Protein AF-A0A4Y9KXL9-F1 (afdb_monomer)

Nearest PDB structures (foldseek):
  7cgo-assembly1_AO  TM=6.508E-01  e=2.922E+00  Salmonella enterica subsp. enterica serovar Typhimurium str. LT2
  7clr-assembly1_d  TM=6.061E-01  e=2.317E+00  Salmonella enterica subsp. enterica serovar Typhimurium
  8bux-assembly1_A  TM=3.405E-01  e=1.635E+00  Homo sapiens

pLDDT: mean 92.47, std 6.03, range [58.03, 98.06]

Structure (mmCIF, N/CA/C/O backbone):
data_AF-A0A4Y9KXL9-F1
#
_entry.id   AF-A0A4Y9KXL9-F1
#
loop_
_atom_site.group_PDB
_atom_site.id
_atom_site.type_symbol
_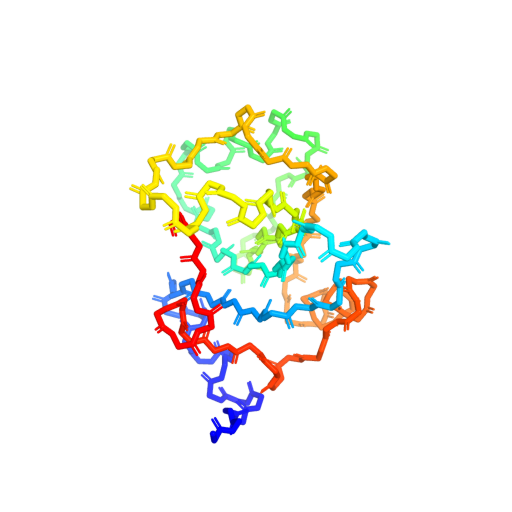atom_site.label_atom_id
_atom_site.label_alt_id
_atom_site.label_comp_id
_atom_site.label_asym_id
_atom_site.label_entity_id
_atom_site.label_seq_id
_atom_site.pdbx_PDB_ins_code
_atom_site.Cartn_x
_atom_site.Cartn_y
_atom_site.Cartn_z
_atom_site.occupancy
_atom_site.B_iso_or_equiv
_atom_site.auth_seq_id
_atom_site.auth_comp_id
_atom_site.auth_asym_id
_atom_site.auth_atom_id
_atom_site.pdbx_PDB_model_num
ATOM 1 N N . MET A 1 1 ? 2.666 -17.602 9.603 1.00 58.03 1 MET A N 1
ATOM 2 C CA . MET A 1 1 ? 3.885 -18.088 8.921 1.00 58.03 1 MET A CA 1
ATOM 3 C C . MET A 1 1 ? 4.343 -16.946 8.033 1.00 58.03 1 MET A C 1
ATOM 5 O O . MET A 1 1 ? 3.570 -16.554 7.174 1.00 58.03 1 MET A O 1
ATOM 9 N N . THR A 1 2 ? 5.487 -16.327 8.310 1.00 70.44 2 THR A N 1
ATOM 10 C CA . THR A 1 2 ? 5.998 -15.195 7.520 1.00 70.44 2 THR A CA 1
ATOM 11 C C . THR A 1 2 ? 6.580 -15.700 6.201 1.00 70.44 2 THR A C 1
ATOM 13 O O . THR A 1 2 ? 7.243 -16.741 6.175 1.00 70.44 2 THR A O 1
ATOM 16 N N . MET A 1 3 ? 6.302 -15.008 5.094 1.00 85.75 3 MET A N 1
ATOM 17 C CA . MET A 1 3 ? 6.882 -15.352 3.796 1.00 85.75 3 MET A CA 1
ATOM 18 C C . MET A 1 3 ? 8.347 -14.928 3.740 1.00 85.75 3 MET A C 1
ATOM 20 O O . MET A 1 3 ? 8.742 -13.919 4.311 1.00 85.75 3 MET A O 1
ATOM 24 N N . THR A 1 4 ? 9.175 -15.678 3.015 1.00 93.31 4 THR A N 1
ATOM 25 C CA . THR A 1 4 ? 10.554 -15.242 2.776 1.00 93.31 4 THR A CA 1
ATOM 26 C C . THR A 1 4 ? 10.567 -14.030 1.844 1.00 93.31 4 THR A C 1
ATOM 28 O O . THR A 1 4 ? 9.721 -13.907 0.954 1.00 93.31 4 THR A O 1
ATOM 31 N N . ALA A 1 5 ? 11.575 -13.166 1.978 1.00 92.50 5 ALA A N 1
ATOM 32 C CA . ALA A 1 5 ? 11.724 -11.997 1.111 1.00 92.50 5 ALA A CA 1
ATOM 33 C C . ALA A 1 5 ? 11.737 -12.361 -0.390 1.00 92.50 5 ALA A C 1
ATOM 35 O O . ALA A 1 5 ? 11.133 -11.683 -1.217 1.00 92.50 5 ALA A O 1
ATOM 36 N N . SER A 1 6 ? 12.364 -13.487 -0.749 1.00 93.31 6 SER A N 1
ATOM 37 C CA . SER A 1 6 ? 12.379 -13.988 -2.129 1.00 93.31 6 SER A CA 1
ATOM 38 C C . SER A 1 6 ? 10.983 -14.380 -2.634 1.00 93.31 6 SER A C 1
ATOM 40 O O . SER A 1 6 ? 10.630 -14.066 -3.773 1.00 93.31 6 SER A O 1
ATOM 42 N N . ALA A 1 7 ? 10.163 -15.019 -1.790 1.00 94.69 7 ALA A N 1
ATOM 43 C CA . ALA A 1 7 ? 8.793 -15.382 -2.144 1.00 94.69 7 ALA A CA 1
ATOM 44 C C . ALA A 1 7 ? 7.919 -14.137 -2.358 1.00 94.69 7 ALA A C 1
ATOM 46 O O . ALA A 1 7 ? 7.202 -14.057 -3.356 1.00 94.69 7 ALA A O 1
ATOM 47 N N . VAL A 1 8 ? 8.046 -13.143 -1.476 1.00 95.75 8 VAL A N 1
ATOM 48 C CA . VAL A 1 8 ? 7.365 -11.844 -1.586 1.00 95.75 8 VAL A CA 1
ATOM 49 C C . VAL A 1 8 ? 7.706 -11.164 -2.913 1.00 95.75 8 VAL A C 1
ATOM 51 O O . VAL A 1 8 ? 6.804 -10.842 -3.685 1.00 95.75 8 VAL A O 1
ATOM 54 N N . LEU A 1 9 ? 8.995 -11.009 -3.234 1.00 96.50 9 LEU A N 1
ATOM 55 C CA . LEU A 1 9 ? 9.428 -10.395 -4.496 1.00 96.50 9 LEU A CA 1
ATOM 56 C C . LEU A 1 9 ? 8.907 -11.164 -5.715 1.00 96.50 9 LEU A C 1
ATOM 58 O O . LEU A 1 9 ? 8.454 -10.557 -6.683 1.00 96.50 9 LEU A O 1
ATOM 62 N N . SER A 1 10 ? 8.913 -12.499 -5.666 1.00 96.38 10 SER A N 1
ATOM 63 C CA . SER A 1 10 ? 8.374 -13.328 -6.748 1.00 96.38 10 SER A CA 1
ATOM 64 C C . SER A 1 10 ? 6.887 -13.058 -7.002 1.00 96.38 10 SER A C 1
ATOM 66 O O . SER A 1 10 ? 6.470 -12.931 -8.154 1.00 96.38 10 SER A O 1
ATOM 68 N N . LEU A 1 11 ? 6.085 -12.925 -5.942 1.00 96.62 11 LEU A N 1
ATOM 69 C CA . LEU A 1 11 ? 4.660 -12.600 -6.042 1.00 96.62 11 LEU A CA 1
ATOM 70 C C . LEU A 1 11 ? 4.436 -11.182 -6.582 1.00 96.62 11 LEU A C 1
ATOM 72 O O . LEU A 1 11 ? 3.631 -10.999 -7.498 1.00 96.62 11 LEU A O 1
ATOM 76 N N . LEU A 1 12 ? 5.187 -10.201 -6.081 1.00 96.50 12 LEU A N 1
ATOM 77 C CA . LEU A 1 12 ? 5.098 -8.811 -6.530 1.00 96.50 12 LEU A CA 1
ATOM 78 C C . LEU A 1 12 ? 5.474 -8.661 -8.013 1.00 96.50 12 LEU A C 1
ATOM 80 O O . LEU A 1 12 ? 4.749 -8.013 -8.765 1.00 96.50 12 LEU A O 1
ATOM 84 N N . ARG A 1 13 ? 6.536 -9.330 -8.483 1.00 95.12 13 ARG A N 1
ATOM 85 C CA . ARG A 1 13 ? 6.908 -9.367 -9.915 1.00 95.12 13 ARG A CA 1
ATOM 86 C C . ARG A 1 13 ? 5.814 -9.974 -10.798 1.00 95.12 13 ARG A C 1
ATOM 88 O O . ARG A 1 13 ? 5.704 -9.632 -11.968 1.00 95.12 13 ARG A O 1
ATOM 95 N N . ARG A 1 14 ? 4.994 -10.874 -10.246 1.00 94.94 14 ARG A N 1
ATOM 96 C CA . ARG A 1 14 ? 3.828 -11.468 -10.926 1.00 94.94 14 ARG A CA 1
ATOM 97 C C . ARG A 1 14 ? 2.575 -10.589 -10.844 1.00 94.94 14 ARG A C 1
ATOM 99 O O . ARG A 1 14 ? 1.494 -11.047 -11.208 1.00 94.94 14 ARG A O 1
ATOM 106 N N . GLY A 1 15 ? 2.697 -9.360 -10.345 1.00 94.56 15 GLY A N 1
ATOM 107 C CA . GLY A 1 15 ? 1.593 -8.410 -10.243 1.00 94.56 15 GLY A CA 1
ATOM 108 C C . GLY A 1 15 ? 0.647 -8.663 -9.069 1.00 94.56 15 GLY A C 1
ATOM 109 O O . GLY A 1 15 ? -0.462 -8.137 -9.069 1.00 94.56 15 GLY A O 1
ATOM 110 N N . LYS A 1 16 ? 1.030 -9.486 -8.083 1.00 96.19 16 LYS A N 1
ATOM 111 C CA . LYS A 1 16 ? 0.188 -9.730 -6.905 1.00 96.19 16 LYS A CA 1
ATOM 112 C C . LYS A 1 16 ? 0.307 -8.584 -5.910 1.00 96.19 16 LYS A C 1
ATOM 114 O O . LYS A 1 16 ? 1.411 -8.147 -5.613 1.00 96.19 16 LYS A O 1
ATOM 119 N N . VAL A 1 17 ? -0.831 -8.138 -5.386 1.00 96.69 17 VAL A N 1
ATOM 120 C CA . VAL A 1 17 ? -0.892 -7.194 -4.265 1.00 96.69 17 VAL A CA 1
ATOM 121 C C . VAL A 1 17 ? -0.573 -7.946 -2.982 1.00 96.69 17 VAL A C 1
ATOM 123 O O . VAL A 1 17 ? -1.069 -9.055 -2.782 1.00 96.69 17 VAL A O 1
ATOM 126 N N . LEU A 1 18 ? 0.242 -7.341 -2.124 1.00 97.56 18 LEU A N 1
ATOM 127 C CA . LEU A 1 18 ? 0.561 -7.860 -0.796 1.00 97.56 18 LEU A CA 1
ATOM 128 C C . LEU A 1 18 ? 0.370 -6.762 0.246 1.00 97.56 18 LEU A C 1
ATOM 130 O O . LEU A 1 18 ? 0.502 -5.584 -0.075 1.00 97.56 18 LEU A O 1
ATOM 134 N N . ALA A 1 19 ? 0.088 -7.136 1.487 1.00 97.50 19 ALA A N 1
AT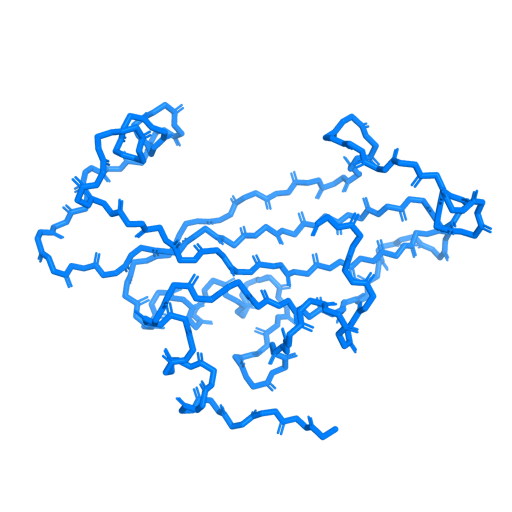OM 135 C CA . ALA A 1 19 ? -0.136 -6.198 2.575 1.00 97.50 19 ALA A CA 1
ATOM 136 C C . ALA A 1 19 ? 0.434 -6.705 3.904 1.00 97.50 19 ALA A C 1
ATOM 138 O O . ALA A 1 19 ? 0.675 -7.898 4.080 1.00 97.50 19 ALA A O 1
ATOM 139 N N . ALA A 1 20 ? 0.639 -5.791 4.843 1.00 96.94 20 ALA A N 1
ATOM 140 C CA . ALA A 1 20 ? 0.995 -6.071 6.225 1.00 96.94 20 ALA A CA 1
ATOM 141 C C . ALA A 1 20 ? 0.152 -5.196 7.156 1.00 96.94 20 ALA A C 1
ATOM 143 O O . ALA A 1 20 ? -0.030 -4.007 6.887 1.00 96.94 20 ALA A O 1
ATOM 144 N N . SER A 1 21 ? -0.331 -5.769 8.256 1.00 95.56 21 SER A N 1
ATOM 145 C CA . SER A 1 21 ? -0.883 -4.988 9.364 1.00 95.56 21 SER A CA 1
ATOM 146 C C . SER A 1 21 ? 0.255 -4.287 10.104 1.00 95.56 21 SER A C 1
ATOM 148 O O . SER A 1 21 ? 1.314 -4.875 10.332 1.00 95.56 21 SER A O 1
ATOM 150 N N . VAL A 1 22 ? 0.033 -3.039 10.495 1.00 95.31 22 VAL A N 1
ATOM 151 C CA . VAL A 1 22 ? 0.987 -2.241 11.274 1.00 95.31 22 VAL A CA 1
ATOM 152 C C . VAL A 1 22 ? 0.301 -1.652 12.498 1.00 95.31 22 VAL A C 1
ATOM 154 O O . VAL A 1 22 ? -0.923 -1.690 12.618 1.00 95.31 22 VAL A O 1
ATOM 157 N N . ALA A 1 23 ? 1.084 -1.107 13.428 1.00 94.75 23 ALA A N 1
ATOM 158 C CA . ALA A 1 23 ? 0.515 -0.349 14.531 1.00 94.75 23 ALA A CA 1
ATOM 159 C C . ALA A 1 23 ? -0.204 0.895 13.985 1.00 94.75 23 ALA A C 1
ATOM 161 O O . ALA A 1 23 ? 0.383 1.676 13.227 1.00 94.75 23 ALA A O 1
ATOM 162 N N . ALA A 1 24 ? -1.469 1.048 14.370 1.00 95.50 24 ALA A N 1
ATOM 163 C CA . ALA A 1 24 ? -2.205 2.283 14.172 1.00 95.50 24 ALA A CA 1
ATOM 164 C C . ALA A 1 24 ? -1.719 3.338 15.166 1.00 95.50 24 ALA A C 1
ATOM 166 O O . ALA A 1 24 ? -1.288 3.018 16.277 1.00 95.50 24 ALA A O 1
ATOM 167 N N . ASP A 1 25 ? -1.821 4.598 14.772 1.00 93.12 25 ASP A N 1
ATOM 168 C CA . ASP A 1 25 ? -1.481 5.722 15.632 1.00 93.12 25 ASP A CA 1
ATOM 169 C C . ASP A 1 25 ? -2.520 5.907 16.755 1.00 93.12 25 ASP A C 1
ATOM 171 O O . ASP A 1 25 ? -2.195 6.406 17.832 1.00 93.12 25 ASP A O 1
ATOM 175 N N . GLU A 1 26 ? -3.776 5.520 16.502 1.00 93.75 26 GLU A N 1
ATOM 176 C CA . GLU A 1 26 ? -4.885 5.600 17.455 1.00 93.75 26 GLU A CA 1
ATOM 177 C C . GLU A 1 26 ? -5.443 4.204 17.781 1.00 93.75 26 GLU A C 1
ATOM 179 O O . GLU A 1 26 ? -5.664 3.409 16.864 1.00 93.75 26 GLU A O 1
ATOM 184 N N . PRO A 1 27 ? -5.758 3.896 19.056 1.00 93.00 27 PRO A N 1
ATOM 185 C CA . PRO A 1 27 ? -6.258 2.574 19.455 1.00 93.00 27 PRO A CA 1
ATOM 186 C C . PRO A 1 27 ? -7.593 2.162 18.819 1.00 93.00 27 PRO A C 1
ATOM 188 O O . PRO A 1 27 ? -7.903 0.973 18.755 1.00 93.00 27 PRO A O 1
ATOM 191 N N . THR A 1 28 ? -8.398 3.135 18.391 1.00 95.69 28 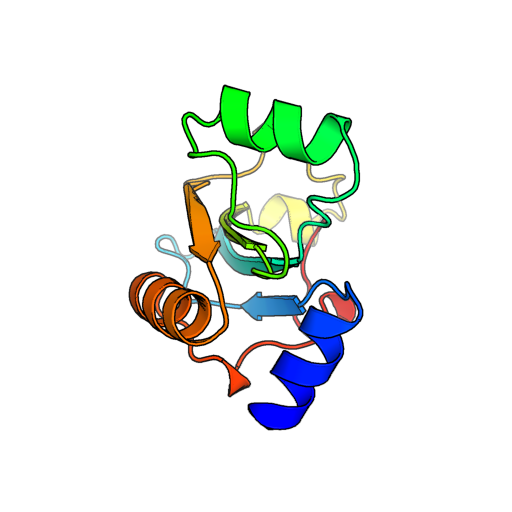THR A N 1
ATOM 192 C CA . THR A 1 28 ? -9.700 2.918 17.742 1.00 95.69 28 THR A CA 1
ATOM 193 C C . THR A 1 28 ? -9.577 2.566 16.265 1.00 95.69 28 THR A C 1
ATOM 195 O O . THR A 1 28 ? -10.572 2.187 15.656 1.00 95.69 28 THR A O 1
ATOM 198 N N . ASN A 1 29 ? -8.384 2.675 15.680 1.00 96.69 29 ASN A N 1
ATOM 199 C CA . ASN A 1 29 ? -8.161 2.372 14.276 1.00 96.69 29 ASN A CA 1
ATOM 200 C C . ASN A 1 29 ? -7.402 1.047 14.105 1.00 96.69 29 ASN A C 1
ATOM 202 O O . ASN A 1 29 ? -6.749 0.523 15.013 1.00 96.69 29 ASN A O 1
ATOM 206 N N . LEU A 1 30 ? -7.482 0.508 12.898 1.00 96.50 30 LEU A N 1
ATOM 207 C CA . LEU A 1 30 ? -6.608 -0.533 12.376 1.00 96.50 30 LEU A CA 1
ATOM 208 C C . LEU A 1 30 ? -5.791 0.060 11.232 1.00 96.50 30 LEU A C 1
ATOM 210 O O . LEU A 1 30 ? -6.268 0.960 10.545 1.00 96.50 30 LEU A O 1
ATOM 214 N N . ALA A 1 31 ? -4.558 -0.408 11.045 1.00 96.50 31 ALA A N 1
ATOM 215 C CA . ALA A 1 31 ? -3.636 0.175 10.081 1.00 96.50 31 ALA A CA 1
ATOM 216 C C . ALA A 1 31 ? -2.954 -0.888 9.231 1.00 96.50 31 ALA A C 1
ATOM 218 O O . ALA A 1 31 ? -2.588 -1.964 9.712 1.00 96.50 31 ALA A O 1
ATOM 219 N N . TRP A 1 32 ? -2.725 -0.541 7.967 1.00 97.06 32 TRP A N 1
ATOM 220 C CA . TRP A 1 32 ? -2.086 -1.424 7.004 1.00 97.06 32 TRP A CA 1
ATOM 221 C C . TRP A 1 32 ? -1.099 -0.677 6.123 1.00 97.06 32 TRP A C 1
ATOM 223 O O . TRP A 1 32 ? -1.240 0.517 5.852 1.00 97.06 32 TRP A O 1
ATOM 233 N N . VAL A 1 33 ? -0.129 -1.435 5.622 1.00 97.62 33 VAL A N 1
ATOM 234 C CA . VAL A 1 33 ? 0.719 -1.068 4.492 1.00 97.62 33 VAL A CA 1
ATOM 235 C C . VAL A 1 33 ? 0.470 -2.070 3.372 1.00 97.62 33 VAL A C 1
ATOM 237 O O . VAL A 1 33 ? 0.656 -3.267 3.571 1.00 97.62 33 VAL A O 1
ATOM 240 N N . ALA A 1 34 ? 0.072 -1.597 2.195 1.00 97.25 34 ALA A N 1
ATOM 241 C CA . ALA A 1 34 ? -0.177 -2.424 1.018 1.00 97.25 34 ALA A CA 1
ATOM 242 C C . ALA A 1 34 ? 0.748 -2.044 -0.138 1.00 97.25 34 ALA A C 1
ATOM 244 O O . ALA A 1 34 ? 1.003 -0.868 -0.382 1.00 97.25 34 ALA A O 1
ATOM 245 N N . VAL A 1 35 ? 1.230 -3.045 -0.869 1.00 98.06 35 VAL A N 1
ATOM 246 C CA . VAL A 1 35 ? 2.120 -2.904 -2.021 1.00 98.06 35 VAL A CA 1
ATOM 247 C C . VAL A 1 35 ? 1.400 -3.365 -3.276 1.00 98.06 35 VAL A C 1
ATOM 249 O O . VAL A 1 35 ? 1.010 -4.525 -3.403 1.00 98.06 35 VAL A O 1
ATOM 252 N N . TYR A 1 36 ? 1.289 -2.446 -4.225 1.00 97.06 36 TYR A N 1
ATOM 253 C CA . TYR A 1 36 ? 0.654 -2.620 -5.518 1.00 97.06 36 TYR A CA 1
ATOM 254 C C . TYR A 1 36 ? 1.720 -2.547 -6.613 1.00 97.06 36 TYR A C 1
ATOM 256 O O . TYR A 1 36 ? 2.231 -1.456 -6.895 1.00 97.06 36 TYR A O 1
ATOM 264 N N . PRO A 1 37 ? 2.079 -3.670 -7.251 1.00 96.62 37 PRO A N 1
ATOM 265 C CA . PRO A 1 37 ? 2.904 -3.637 -8.449 1.00 96.62 37 PRO A CA 1
ATOM 266 C C . PRO A 1 37 ? 2.167 -2.900 -9.569 1.00 96.62 37 PRO A C 1
ATOM 268 O O . PRO A 1 37 ? 1.021 -3.214 -9.889 1.00 96.62 37 PRO A O 1
ATOM 271 N N . LEU A 1 38 ? 2.825 -1.917 -10.173 1.00 95.06 38 LEU A N 1
ATOM 272 C CA . LEU A 1 38 ? 2.276 -1.128 -11.267 1.00 95.06 38 LEU A CA 1
ATOM 273 C C . LEU A 1 38 ? 2.850 -1.611 -12.597 1.00 95.06 38 LEU A C 1
ATOM 275 O O . LEU A 1 38 ? 4.067 -1.697 -12.767 1.00 95.06 38 LEU A O 1
ATOM 279 N N . ASN A 1 39 ? 1.974 -1.903 -13.557 1.00 91.75 39 ASN A N 1
ATOM 280 C CA . ASN A 1 39 ? 2.386 -2.263 -14.908 1.00 91.75 39 ASN A CA 1
ATOM 281 C C . ASN A 1 39 ? 2.474 -1.013 -15.790 1.00 91.75 39 ASN A C 1
ATOM 283 O O . ASN A 1 39 ? 1.478 -0.545 -16.338 1.00 91.75 39 ASN A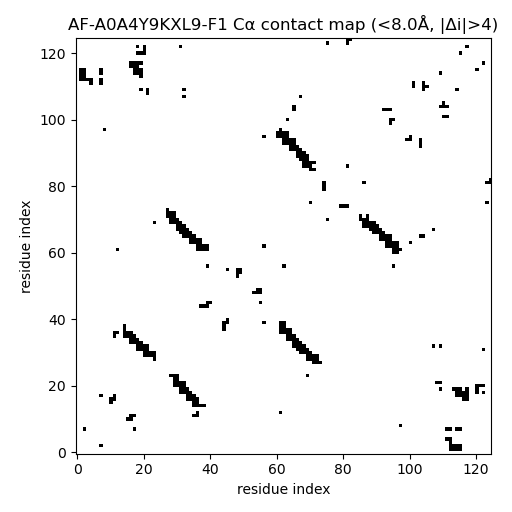 O 1
ATOM 287 N N . THR A 1 40 ? 3.686 -0.496 -15.954 1.00 90.44 40 THR A N 1
ATOM 288 C CA . THR A 1 40 ? 3.974 0.731 -16.710 1.00 90.44 40 THR A CA 1
ATOM 289 C C . THR A 1 40 ? 3.868 0.548 -18.223 1.00 90.44 40 THR A C 1
ATOM 291 O O . THR A 1 40 ? 3.901 1.536 -18.957 1.00 90.44 40 THR A O 1
ATOM 294 N N . ALA A 1 41 ? 3.680 -0.683 -18.716 1.00 89.69 41 ALA A N 1
ATOM 295 C CA . ALA A 1 41 ? 3.316 -0.925 -20.111 1.00 89.69 41 ALA A CA 1
ATOM 296 C C . ALA A 1 41 ? 1.881 -0.455 -20.419 1.00 89.69 41 ALA A C 1
ATOM 298 O O . ALA A 1 41 ? 1.579 -0.123 -21.566 1.00 89.69 41 ALA A O 1
ATOM 299 N N . ILE A 1 42 ? 1.022 -0.347 -19.401 1.00 90.62 42 ILE A N 1
ATOM 300 C CA . ILE A 1 42 ? -0.356 0.133 -19.528 1.00 90.62 42 ILE A CA 1
ATOM 301 C C . ILE A 1 42 ? -0.372 1.667 -19.495 1.00 90.62 42 ILE A C 1
ATOM 303 O O . ILE A 1 42 ? 0.165 2.289 -18.580 1.00 90.62 42 ILE A O 1
ATOM 307 N N . GLU A 1 43 ? -1.017 2.288 -20.482 1.00 91.00 43 GLU A N 1
ATOM 308 C CA . GLU A 1 43 ? -1.070 3.749 -20.616 1.00 91.00 43 GLU A CA 1
ATOM 309 C C . GLU A 1 43 ? -1.739 4.440 -19.425 1.00 91.00 43 GLU A C 1
ATOM 311 O O . GLU A 1 43 ? -1.192 5.402 -18.893 1.00 91.00 43 GLU A O 1
ATOM 316 N N . THR A 1 44 ? -2.862 3.910 -18.943 1.00 92.44 44 THR A N 1
ATOM 317 C CA . THR A 1 44 ? -3.579 4.476 -17.790 1.00 92.44 44 THR A CA 1
ATOM 318 C C . THR A 1 44 ? -2.738 4.463 -16.512 1.00 92.44 44 THR A C 1
ATOM 320 O O . THR A 1 44 ? -2.854 5.368 -15.691 1.00 92.44 44 THR A O 1
ATOM 323 N N . VAL A 1 45 ? -1.838 3.486 -16.354 1.00 91.69 45 VAL A N 1
ATOM 324 C CA . VAL A 1 45 ? -0.890 3.439 -15.230 1.00 91.69 45 VAL A CA 1
ATOM 325 C C . VAL A 1 45 ? 0.182 4.520 -15.373 1.00 91.69 45 VAL A C 1
ATOM 327 O O . VAL A 1 45 ? 0.544 5.144 -14.378 1.00 91.69 45 VAL A O 1
ATOM 330 N N . ARG A 1 46 ? 0.671 4.784 -16.593 1.00 90.88 46 ARG A N 1
ATOM 331 C CA . ARG A 1 46 ? 1.615 5.888 -16.844 1.00 90.88 46 ARG A CA 1
ATOM 332 C C . ARG A 1 46 ? 0.971 7.246 -16.569 1.00 90.88 46 ARG A C 1
ATOM 334 O O . ARG A 1 46 ? 1.533 8.021 -15.806 1.00 90.88 46 ARG A O 1
ATOM 341 N N . GLN A 1 47 ? -0.238 7.473 -17.080 1.00 92.56 47 GLN A N 1
ATOM 342 C CA . GLN A 1 47 ? -1.013 8.689 -16.805 1.00 92.56 47 GLN A CA 1
ATOM 343 C C . GLN A 1 47 ? -1.278 8.861 -15.303 1.00 92.56 47 GLN A C 1
ATOM 345 O O . GLN A 1 47 ? -1.160 9.958 -14.764 1.00 92.56 47 GLN A O 1
ATOM 350 N N . PHE A 1 48 ? -1.599 7.774 -14.593 1.00 92.31 48 PHE A N 1
ATOM 351 C CA . PHE A 1 48 ? -1.752 7.802 -13.138 1.00 92.31 48 PHE A CA 1
ATOM 352 C C . PHE A 1 48 ? -0.467 8.253 -12.425 1.00 92.31 48 PHE A C 1
ATOM 354 O O . PHE A 1 48 ? -0.539 9.086 -11.523 1.00 92.31 48 PHE A O 1
ATOM 361 N N . LEU A 1 49 ? 0.696 7.730 -12.825 1.00 92.88 49 LEU A N 1
ATOM 362 C CA . LEU A 1 49 ? 1.990 8.136 -12.271 1.00 92.88 49 LEU A CA 1
ATOM 363 C C . LEU A 1 49 ? 2.283 9.618 -12.555 1.00 92.88 49 LEU A C 1
ATOM 365 O O . LEU A 1 49 ? 2.620 10.358 -11.631 1.00 92.88 49 LEU A O 1
ATOM 369 N N . GLU A 1 50 ? 2.072 10.071 -13.789 1.00 93.12 50 GLU A N 1
ATOM 370 C CA . GLU A 1 50 ? 2.252 11.473 -14.191 1.00 93.12 50 GLU A CA 1
ATOM 371 C C . GLU A 1 50 ? 1.352 12.418 -13.381 1.00 93.12 50 GLU A C 1
ATOM 373 O O . GLU A 1 50 ? 1.828 13.409 -12.828 1.00 93.12 50 GLU A O 1
ATOM 378 N N . ASN A 1 51 ? 0.077 12.062 -13.195 1.00 93.56 51 ASN A N 1
ATOM 379 C CA . ASN A 1 51 ? -0.870 12.819 -12.368 1.00 93.56 51 ASN A CA 1
ATOM 380 C C . ASN A 1 51 ? -0.458 12.884 -10.887 1.00 93.56 51 ASN A C 1
ATOM 382 O O . ASN A 1 51 ? -0.858 13.795 -10.164 1.00 93.56 51 ASN A O 1
ATOM 386 N N . LYS A 1 52 ? 0.343 11.921 -10.421 1.00 91.94 52 LYS A N 1
ATOM 387 C CA . LYS A 1 52 ? 0.941 11.895 -9.077 1.00 91.94 52 LYS A CA 1
ATOM 388 C C . LYS A 1 52 ? 2.313 12.583 -9.027 1.00 91.94 52 LYS A C 1
ATOM 390 O O . LYS A 1 52 ? 3.026 12.442 -8.031 1.00 91.94 52 LYS A O 1
ATOM 395 N N . GLY A 1 53 ? 2.694 13.305 -10.084 1.00 92.69 53 GLY A N 1
ATOM 396 C CA . GLY A 1 53 ? 3.971 14.012 -10.196 1.00 92.69 53 GLY A CA 1
ATOM 397 C C . GLY A 1 53 ? 5.181 13.082 -10.266 1.00 92.69 53 GLY A C 1
ATOM 398 O O . GLY A 1 53 ? 6.292 13.495 -9.941 1.00 92.69 53 GLY A O 1
ATOM 399 N N . GLN A 1 54 ? 4.975 11.813 -10.626 1.00 92.12 54 GLN A N 1
ATOM 400 C CA . GLN A 1 54 ? 6.045 10.834 -10.748 1.00 92.12 54 GLN A CA 1
ATOM 4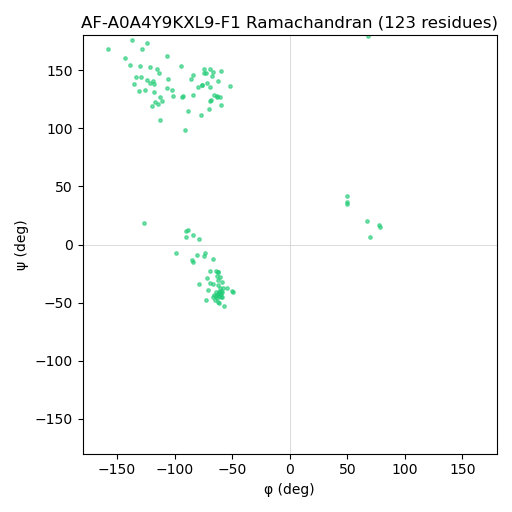01 C C . GLN A 1 54 ? 6.685 10.907 -12.134 1.00 92.12 54 GLN A C 1
ATOM 403 O O . GLN A 1 54 ? 6.001 11.090 -13.140 1.00 92.12 54 GLN A O 1
ATOM 408 N N . ALA A 1 55 ? 8.005 10.736 -12.186 1.00 85.19 55 ALA A N 1
ATOM 409 C CA . ALA A 1 55 ? 8.725 10.657 -13.450 1.00 85.19 55 ALA A CA 1
ATOM 410 C C . ALA A 1 55 ? 8.331 9.391 -14.222 1.00 85.19 55 ALA A C 1
ATOM 412 O O . ALA A 1 55 ? 8.071 8.341 -13.626 1.00 85.19 55 ALA A O 1
ATOM 413 N N . THR A 1 56 ? 8.346 9.470 -15.555 1.00 79.00 56 THR A N 1
ATOM 414 C CA . THR A 1 56 ? 8.149 8.293 -16.401 1.00 79.00 56 THR A CA 1
ATOM 415 C C . THR A 1 56 ? 9.247 7.265 -16.093 1.00 79.00 56 THR A C 1
ATOM 417 O O . THR A 1 56 ? 10.434 7.572 -16.233 1.00 79.00 56 THR A O 1
ATOM 420 N N . PRO A 1 57 ? 8.890 6.049 -15.654 1.00 80.75 57 PRO A N 1
ATOM 421 C CA . PRO A 1 57 ? 9.872 5.042 -15.281 1.00 80.75 57 PRO A CA 1
ATOM 422 C C . PRO A 1 57 ? 10.659 4.562 -16.501 1.00 80.75 57 PRO A C 1
ATOM 424 O O . PRO A 1 57 ? 10.113 4.434 -17.600 1.00 80.75 57 PRO A O 1
ATOM 427 N N . LEU A 1 58 ? 11.943 4.256 -16.293 1.00 81.00 58 LEU A N 1
ATOM 428 C CA . LEU A 1 58 ? 12.782 3.655 -17.327 1.00 81.00 58 LEU A CA 1
ATOM 429 C C . LEU A 1 58 ? 12.194 2.308 -17.792 1.00 81.00 58 LEU A C 1
ATOM 431 O O . LEU A 1 58 ? 11.600 1.583 -16.983 1.00 81.00 58 LEU A O 1
ATOM 435 N N . PRO A 1 59 ? 12.402 1.927 -19.066 1.00 75.81 59 PRO A N 1
ATOM 436 C CA . PRO A 1 59 ? 12.034 0.602 -19.548 1.00 75.81 59 PRO A CA 1
ATOM 437 C C . PRO A 1 59 ? 12.619 -0.496 -18.648 1.00 75.81 59 PRO A C 1
ATOM 439 O O . PRO A 1 59 ? 13.785 -0.431 -18.262 1.00 75.81 59 PRO A O 1
ATOM 442 N N . ASN A 1 60 ? 11.813 -1.514 -18.333 1.00 81.88 60 ASN A N 1
ATOM 443 C CA . ASN A 1 60 ? 12.159 -2.666 -17.481 1.00 81.88 60 ASN A CA 1
ATOM 444 C C . ASN A 1 60 ? 12.342 -2.388 -15.979 1.00 81.88 60 ASN A C 1
ATOM 446 O O . ASN A 1 60 ? 12.700 -3.304 -15.238 1.00 81.88 60 ASN A O 1
ATOM 450 N N . VAL A 1 61 ? 12.064 -1.176 -15.497 1.00 88.56 61 VAL A N 1
ATOM 451 C CA . VAL A 1 61 ? 12.032 -0.914 -14.053 1.00 88.56 61 VAL A CA 1
ATOM 452 C C . VAL A 1 61 ? 10.633 -1.197 -13.518 1.00 88.56 61 VAL A C 1
ATOM 454 O O . VAL A 1 61 ? 9.670 -0.512 -13.863 1.00 88.56 61 VAL A O 1
ATOM 457 N N . GLN A 1 62 ? 10.521 -2.207 -12.652 1.00 93.19 62 GLN A N 1
ATOM 458 C CA . GLN A 1 62 ? 9.276 -2.483 -11.941 1.00 93.19 62 GLN A CA 1
ATOM 459 C C . GLN A 1 62 ? 8.971 -1.329 -10.984 1.00 93.19 62 GLN A C 1
ATOM 461 O O . GLN A 1 62 ? 9.817 -0.941 -10.178 1.00 93.19 62 GLN A O 1
ATOM 466 N N . VAL A 1 63 ? 7.751 -0.804 -11.062 1.00 95.88 63 VAL A N 1
ATOM 467 C CA . VAL A 1 63 ? 7.271 0.252 -10.168 1.00 95.88 63 VAL A CA 1
ATOM 468 C C . VAL A 1 63 ? 6.294 -0.348 -9.172 1.00 95.88 63 VAL A C 1
ATOM 470 O O . VAL A 1 63 ? 5.493 -1.219 -9.520 1.00 95.88 63 VAL A O 1
ATOM 473 N N . TYR A 1 64 ? 6.354 0.126 -7.936 1.00 97.12 64 TYR A N 1
ATOM 474 C CA . TYR A 1 64 ? 5.447 -0.257 -6.867 1.00 97.12 64 TYR A CA 1
ATOM 475 C C . TYR A 1 64 ? 4.823 0.996 -6.260 1.00 97.12 64 TYR A C 1
ATOM 477 O O . TYR A 1 64 ? 5.530 1.952 -5.937 1.00 97.12 64 TYR A O 1
ATOM 485 N N . ARG A 1 65 ? 3.504 0.978 -6.069 1.00 96.94 65 ARG A N 1
ATOM 486 C CA . ARG A 1 65 ? 2.813 1.913 -5.179 1.00 96.94 65 ARG A CA 1
A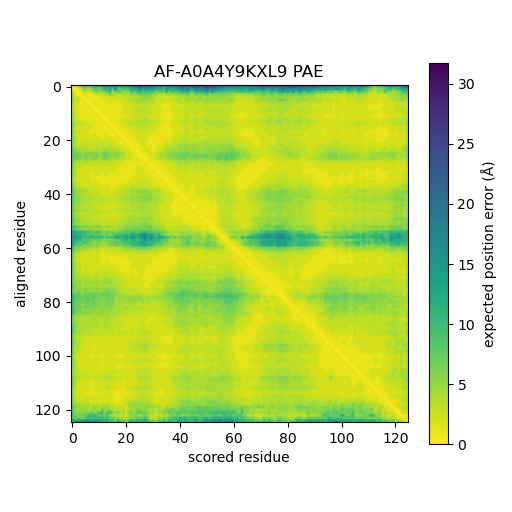TOM 487 C C . ARG A 1 65 ? 2.685 1.253 -3.817 1.00 96.94 65 ARG A C 1
ATOM 489 O O . ARG A 1 65 ? 2.163 0.149 -3.717 1.00 96.94 65 ARG A O 1
ATOM 496 N N . ILE A 1 66 ? 3.136 1.935 -2.780 1.00 97.62 66 ILE A N 1
ATOM 497 C CA . ILE A 1 66 ? 3.015 1.493 -1.395 1.00 97.62 66 ILE A CA 1
ATOM 498 C C . ILE A 1 66 ? 2.024 2.437 -0.729 1.00 97.62 66 ILE A C 1
ATOM 500 O O . ILE A 1 66 ? 2.222 3.647 -0.767 1.00 97.62 66 ILE A O 1
ATOM 504 N N . ARG A 1 67 ? 0.949 1.912 -0.150 1.00 96.38 67 ARG A N 1
ATOM 505 C CA . ARG A 1 67 ? -0.061 2.712 0.548 1.00 96.38 67 ARG A CA 1
ATOM 506 C C . ARG A 1 67 ? -0.019 2.388 2.026 1.00 96.38 67 ARG A C 1
ATOM 508 O O . ARG A 1 67 ? -0.158 1.217 2.362 1.00 96.38 67 ARG A O 1
ATOM 515 N N . ARG A 1 68 ? 0.116 3.396 2.886 1.00 95.94 68 ARG A N 1
ATOM 516 C CA . ARG A 1 68 ? -0.180 3.286 4.321 1.00 95.94 68 ARG A CA 1
ATOM 517 C C . ARG A 1 68 ? -1.480 4.017 4.598 1.00 95.94 68 ARG A C 1
ATOM 519 O O . ARG A 1 68 ? -1.643 5.132 4.119 1.00 95.94 68 ARG A O 1
ATOM 526 N N . PHE A 1 69 ? -2.376 3.422 5.366 1.00 96.25 69 PHE A N 1
ATOM 527 C CA . PHE A 1 69 ? -3.583 4.095 5.839 1.00 96.25 69 PHE A CA 1
ATOM 528 C C . PHE A 1 69 ? -4.115 3.403 7.089 1.00 96.25 69 PHE A C 1
ATOM 530 O O . PHE A 1 69 ? -3.688 2.300 7.440 1.00 96.25 69 PHE A O 1
ATOM 537 N N . GLU A 1 70 ? -5.062 4.066 7.737 1.00 96.62 70 GLU A N 1
ATOM 538 C CA . GLU A 1 70 ? -5.817 3.542 8.860 1.00 96.62 70 GLU A CA 1
ATOM 539 C C . GLU A 1 70 ? -7.313 3.550 8.543 1.00 96.62 70 GLU A C 1
ATOM 541 O O . GLU A 1 70 ? -7.787 4.380 7.769 1.00 96.62 70 GLU A O 1
ATOM 546 N N . VAL A 1 71 ? -8.062 2.646 9.159 1.00 96.31 71 VAL A N 1
ATOM 547 C CA . VAL A 1 71 ? -9.526 2.607 9.100 1.00 96.31 71 VAL A CA 1
ATOM 548 C C . VAL A 1 71 ? -10.061 2.517 10.518 1.00 96.31 71 VAL A C 1
ATOM 550 O O . VAL A 1 71 ? -9.453 1.879 11.378 1.00 96.31 71 VAL A O 1
ATOM 553 N N . ASP A 1 72 ? -11.189 3.172 10.771 1.00 96.12 72 ASP A N 1
ATOM 554 C CA . ASP A 1 72 ? -11.894 3.042 12.042 1.00 96.12 72 ASP A CA 1
ATOM 555 C C . ASP A 1 72 ? -12.322 1.588 12.269 1.00 96.12 72 ASP A C 1
ATOM 557 O O . ASP A 1 72 ? -12.976 0.993 11.411 1.00 96.12 72 ASP A O 1
ATOM 561 N N . ARG A 1 73 ? -11.974 1.009 13.423 1.00 94.94 73 ARG A N 1
ATOM 562 C CA . ARG A 1 73 ? -12.309 -0.386 13.730 1.00 94.94 73 ARG A CA 1
ATOM 563 C C . ARG A 1 73 ? -13.814 -0.626 13.683 1.00 94.94 73 ARG A C 1
ATOM 565 O O . ARG A 1 73 ? -14.230 -1.692 13.250 1.00 94.94 73 ARG A O 1
ATOM 572 N N . LYS A 1 74 ? -14.622 0.378 14.031 1.00 95.06 74 LYS A N 1
ATOM 573 C CA . LYS A 1 74 ? -16.080 0.270 13.984 1.00 95.06 74 LYS A CA 1
ATOM 574 C C . LYS A 1 74 ? -16.596 -0.090 12.586 1.00 95.06 74 LYS A C 1
ATOM 576 O O . LYS A 1 74 ? -17.530 -0.871 12.478 1.00 95.06 74 LYS A O 1
ATOM 581 N N . LEU A 1 75 ? -15.980 0.440 11.526 1.00 93.38 75 LEU A N 1
ATOM 582 C CA . LEU A 1 75 ? -16.383 0.131 10.148 1.00 93.38 75 LEU A CA 1
ATOM 583 C C . LEU A 1 75 ? -16.107 -1.333 9.789 1.00 93.38 75 LEU A C 1
ATOM 585 O O . LEU A 1 75 ? -16.872 -1.933 9.044 1.00 93.38 75 LEU A O 1
ATOM 589 N N . ILE A 1 76 ? -15.034 -1.903 10.337 1.00 90.19 76 ILE A N 1
ATOM 590 C CA . ILE A 1 76 ? -14.678 -3.314 10.156 1.00 90.19 76 ILE A CA 1
ATOM 591 C C . ILE A 1 76 ? -15.636 -4.198 10.957 1.00 90.19 76 ILE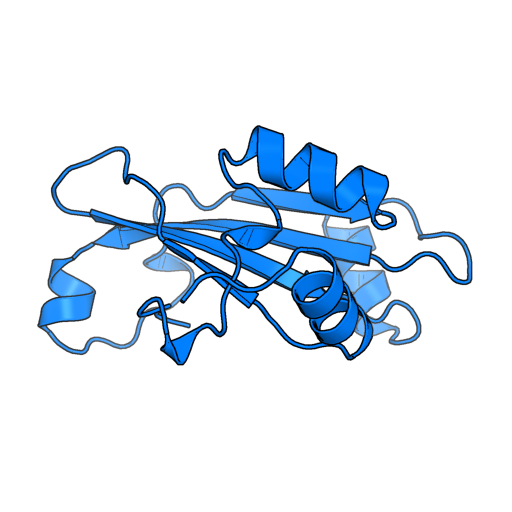 A C 1
ATOM 593 O O . ILE A 1 76 ? -16.182 -5.149 10.415 1.00 90.19 76 ILE A O 1
ATOM 597 N N . ASP A 1 77 ? -15.878 -3.854 12.224 1.00 91.50 77 ASP A N 1
ATOM 598 C CA . ASP A 1 77 ? -16.756 -4.616 13.122 1.00 91.50 77 ASP A CA 1
ATOM 599 C C . ASP A 1 77 ? -18.221 -4.642 12.637 1.00 91.50 77 ASP A C 1
ATOM 601 O O . ASP A 1 77 ? -18.962 -5.573 12.945 1.00 91.50 77 ASP A O 1
ATOM 605 N N . GLU A 1 78 ? -18.646 -3.616 11.894 1.00 93.69 78 GLU A N 1
ATOM 606 C CA . GLU A 1 78 ? -19.983 -3.505 11.295 1.00 93.69 78 GLU A CA 1
ATOM 607 C C . GLU A 1 78 ? -20.072 -4.100 9.874 1.00 93.69 78 GLU A C 1
ATOM 609 O O . GLU A 1 78 ? -21.112 -3.951 9.229 1.00 93.69 78 GLU A O 1
ATOM 614 N N . ASP A 1 79 ? -19.012 -4.753 9.374 1.00 87.44 79 ASP A N 1
ATOM 615 C CA . ASP A 1 79 ? -18.901 -5.259 7.993 1.00 87.44 79 ASP A CA 1
ATOM 616 C C . ASP A 1 79 ? -19.254 -4.186 6.936 1.00 87.44 79 ASP A C 1
ATOM 618 O O . ASP A 1 79 ? -19.860 -4.457 5.892 1.00 87.44 79 ASP A O 1
ATOM 622 N N . ALA A 1 80 ? -18.906 -2.926 7.212 1.00 90.06 80 ALA A N 1
ATOM 623 C CA . ALA A 1 80 ? -19.206 -1.814 6.326 1.00 90.06 80 ALA A CA 1
ATOM 624 C C . ALA A 1 80 ? -18.322 -1.849 5.070 1.00 90.06 80 ALA A C 1
ATOM 626 O O . ALA A 1 80 ? -17.150 -2.226 5.100 1.00 90.06 80 ALA A O 1
ATOM 627 N N . SER A 1 81 ? -18.869 -1.381 3.945 1.00 89.94 81 SER A N 1
ATOM 628 C CA . SER A 1 81 ? -18.077 -1.164 2.732 1.00 89.94 81 SER A CA 1
ATOM 629 C C . SER A 1 81 ? -17.133 0.021 2.940 1.00 89.94 81 SER A C 1
ATOM 631 O O . SER A 1 81 ? -17.598 1.149 3.077 1.00 89.94 81 SER A O 1
ATOM 633 N N . ILE A 1 82 ? -15.823 -0.225 2.903 1.00 91.50 82 ILE A N 1
ATOM 634 C CA . ILE A 1 82 ? -14.787 0.797 3.104 1.00 91.50 82 ILE A CA 1
ATOM 635 C C . ILE A 1 82 ? -14.361 1.389 1.759 1.00 91.50 82 ILE A C 1
ATOM 637 O O . ILE A 1 82 ? -14.001 0.664 0.831 1.00 91.50 82 ILE A O 1
ATOM 641 N N . ALA A 1 83 ? -14.387 2.716 1.649 1.00 91.12 83 ALA A N 1
ATOM 642 C CA . ALA A 1 83 ? -13.976 3.458 0.463 1.00 91.12 83 ALA A CA 1
ATOM 643 C C . ALA A 1 83 ? -12.889 4.498 0.789 1.00 91.12 83 ALA A C 1
ATOM 645 O O . ALA A 1 83 ? -12.549 4.739 1.942 1.00 91.12 83 ALA A O 1
ATOM 646 N N . GLU A 1 84 ? -12.335 5.150 -0.242 1.00 90.56 84 GLU A N 1
ATOM 647 C CA . GLU A 1 84 ? -11.291 6.182 -0.082 1.00 90.56 84 GLU A CA 1
ATOM 648 C C . GLU A 1 84 ? -11.607 7.269 0.971 1.00 90.56 84 GLU A C 1
ATOM 650 O O . GLU A 1 84 ? -10.692 7.623 1.712 1.00 90.56 84 GLU A O 1
ATOM 655 N N . PRO A 1 85 ? -12.847 7.793 1.097 1.00 93.69 85 PRO A N 1
ATOM 656 C CA . PRO A 1 85 ? -13.172 8.788 2.124 1.00 93.69 85 PRO A CA 1
ATOM 657 C C . PRO A 1 85 ? -13.054 8.279 3.567 1.00 93.69 85 PRO A C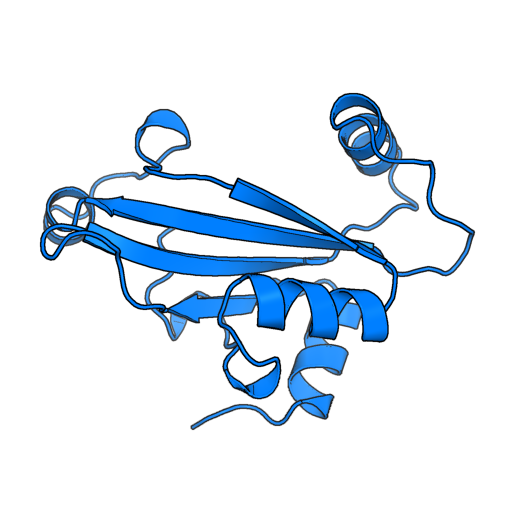 1
ATOM 659 O O . PRO A 1 85 ? -12.884 9.087 4.477 1.00 93.69 85 PRO A O 1
ATOM 662 N N . ASP A 1 86 ? -13.135 6.964 3.774 1.00 93.44 86 ASP A N 1
ATOM 663 C CA . ASP A 1 86 ? -13.051 6.332 5.094 1.00 93.44 86 ASP A CA 1
ATOM 664 C C . ASP A 1 86 ? -11.597 6.094 5.531 1.00 93.44 86 ASP A C 1
ATOM 666 O O . ASP A 1 86 ? -11.326 5.803 6.700 1.00 93.44 86 ASP A O 1
ATOM 670 N N . LEU A 1 87 ? -10.643 6.224 4.599 1.00 95.06 87 LEU A N 1
ATOM 671 C CA . LEU A 1 87 ? -9.228 5.998 4.861 1.00 95.06 87 LEU A CA 1
ATOM 672 C C . LEU A 1 87 ? -8.631 7.194 5.604 1.00 95.06 87 LEU A C 1
ATOM 674 O O . LEU A 1 87 ? -8.434 8.284 5.062 1.00 95.06 87 LEU A O 1
ATOM 678 N N . LYS A 1 88 ? -8.265 6.972 6.862 1.00 95.31 88 LYS A N 1
ATOM 679 C CA . LYS A 1 88 ? -7.561 7.944 7.695 1.00 95.31 88 LYS A CA 1
ATOM 680 C C . LYS A 1 88 ? -6.061 7.870 7.412 1.00 95.31 88 LYS A C 1
ATOM 682 O O . LYS A 1 88 ? -5.508 6.799 7.163 1.00 95.31 88 LYS A O 1
ATOM 687 N N . LYS A 1 89 ? -5.382 9.021 7.475 1.00 93.62 89 LYS A N 1
ATOM 688 C CA . LYS A 1 89 ? -3.910 9.130 7.355 1.00 93.62 89 LYS A CA 1
ATOM 689 C C . LYS A 1 89 ? -3.339 8.385 6.137 1.00 93.62 89 LYS A C 1
ATOM 691 O O . LYS A 1 89 ? -2.262 7.793 6.212 1.00 93.62 89 LYS A O 1
ATOM 696 N N . ALA A 1 90 ? -4.075 8.401 5.026 1.00 94.44 90 ALA A N 1
ATOM 697 C CA . ALA A 1 90 ? -3.668 7.728 3.807 1.00 94.44 90 ALA A CA 1
ATOM 698 C C . ALA A 1 90 ? -2.455 8.430 3.180 1.00 94.44 90 ALA A C 1
ATOM 700 O O . ALA A 1 90 ? -2.495 9.623 2.877 1.00 94.44 90 ALA A O 1
ATOM 701 N N . VAL A 1 91 ? -1.379 7.677 2.970 1.00 94.06 91 VAL A N 1
ATOM 702 C CA . VAL A 1 91 ? -0.145 8.140 2.335 1.00 94.06 91 VAL A CA 1
ATOM 703 C C . VAL A 1 91 ? 0.260 7.148 1.256 1.00 94.06 91 VAL A C 1
ATOM 705 O O . VAL A 1 91 ? 0.298 5.938 1.484 1.00 94.06 91 VAL A O 1
ATOM 708 N N . ASP A 1 92 ? 0.579 7.677 0.077 1.00 94.56 92 ASP A N 1
ATOM 709 C CA . ASP A 1 92 ? 1.141 6.919 -1.034 1.00 94.56 92 ASP A CA 1
ATOM 710 C C . ASP A 1 92 ? 2.654 7.169 -1.123 1.00 94.56 92 ASP A C 1
ATOM 712 O O . ASP A 1 92 ? 3.103 8.315 -1.153 1.00 94.56 92 ASP A O 1
ATOM 716 N N . TYR A 1 93 ? 3.427 6.097 -1.261 1.00 94.94 93 TYR A N 1
ATOM 717 C CA . TYR A 1 93 ? 4.826 6.125 -1.670 1.00 94.94 93 TYR A CA 1
ATOM 718 C C . TYR A 1 93 ? 4.982 5.415 -3.011 1.00 94.94 93 TYR A C 1
ATOM 720 O O . TYR A 1 93 ? 4.259 4.465 -3.323 1.00 94.94 93 TYR A O 1
ATOM 728 N N . PHE A 1 94 ? 5.976 5.842 -3.781 1.00 95.38 94 PHE A N 1
ATOM 729 C CA . PHE A 1 94 ? 6.355 5.195 -5.029 1.00 95.38 94 PHE A CA 1
ATOM 730 C C . PHE A 1 94 ? 7.785 4.688 -4.923 1.00 95.38 94 PHE A C 1
ATOM 732 O O . PHE A 1 94 ? 8.687 5.404 -4.482 1.00 95.38 94 PHE A O 1
ATOM 739 N N . ALA A 1 95 ? 7.972 3.435 -5.312 1.00 95.94 95 ALA A N 1
ATOM 740 C CA . ALA A 1 95 ? 9.254 2.761 -5.315 1.00 95.94 95 ALA A CA 1
ATOM 741 C C . ALA A 1 95 ? 9.569 2.225 -6.712 1.00 95.94 95 ALA A C 1
ATOM 743 O O . ALA A 1 95 ? 8.691 1.713 -7.409 1.00 95.94 95 ALA A O 1
ATOM 744 N N . TYR A 1 96 ? 10.841 2.320 -7.088 1.00 94.94 96 TYR A N 1
ATOM 745 C CA . TYR A 1 96 ? 11.361 1.907 -8.386 1.00 94.94 96 TYR A CA 1
ATOM 746 C C . TYR A 1 96 ? 12.411 0.824 -8.156 1.00 94.94 96 TYR A C 1
ATOM 748 O O . TYR A 1 96 ? 13.407 1.053 -7.468 1.00 94.94 96 TYR A O 1
ATOM 756 N N . GLY A 1 97 ? 12.167 -0.365 -8.700 1.00 94.44 97 GLY A N 1
ATOM 757 C CA . GLY A 1 97 ? 12.986 -1.540 -8.433 1.00 94.44 97 GLY A CA 1
ATOM 758 C C . GLY A 1 97 ? 12.863 -2.055 -6.995 1.00 94.44 97 GLY A C 1
ATOM 759 O O . GLY A 1 97 ? 12.113 -1.541 -6.164 1.00 94.44 97 GLY A O 1
ATOM 760 N N . GLU A 1 98 ? 13.590 -3.129 -6.710 1.00 95.06 98 GLU A N 1
ATOM 761 C CA . GLU A 1 98 ? 13.465 -3.866 -5.444 1.00 95.06 98 GLU A CA 1
ATOM 762 C C . GLU A 1 98 ? 14.191 -3.187 -4.286 1.00 95.06 98 GLU A C 1
ATOM 764 O O . GLU A 1 98 ? 13.695 -3.198 -3.162 1.00 95.06 98 GLU A O 1
ATOM 769 N N . GLU A 1 99 ? 15.320 -2.535 -4.561 1.00 94.62 99 GLU A N 1
ATOM 770 C CA . GLU A 1 99 ? 16.039 -1.735 -3.564 1.00 94.62 99 GLU A CA 1
ATOM 771 C C . GLU A 1 99 ? 15.196 -0.538 -3.111 1.00 94.62 99 GLU A C 1
ATOM 773 O O . GLU A 1 99 ? 15.039 -0.295 -1.913 1.00 94.62 99 GLU A O 1
ATOM 778 N N . GLY A 1 100 ? 14.570 0.161 -4.067 1.00 95.88 100 GLY A N 1
ATOM 779 C CA . GLY A 1 100 ? 13.638 1.247 -3.775 1.00 95.88 100 GLY A CA 1
ATOM 780 C C . GLY A 1 100 ? 12.431 0.765 -2.972 1.00 95.88 100 GLY A C 1
ATOM 781 O O . GLY A 1 100 ? 12.018 1.434 -2.025 1.00 95.88 100 GLY A O 1
ATOM 782 N N . LEU A 1 101 ? 11.897 -0.416 -3.304 1.00 97.25 101 LEU A N 1
ATOM 783 C CA . LEU A 1 101 ? 10.793 -1.034 -2.568 1.00 97.25 101 LEU A CA 1
ATOM 784 C C . LEU A 1 101 ? 11.185 -1.311 -1.115 1.00 97.25 101 LEU A C 1
ATOM 786 O O . LEU A 1 101 ? 10.469 -0.900 -0.205 1.00 97.25 101 LEU A O 1
ATOM 790 N N . ALA A 1 102 ? 12.326 -1.964 -0.893 1.00 96.75 102 ALA A N 1
ATOM 791 C CA . ALA A 1 102 ? 12.809 -2.272 0.448 1.00 96.75 102 ALA A CA 1
ATOM 792 C C . ALA A 1 102 ? 13.047 -0.999 1.283 1.00 96.75 102 ALA A C 1
ATOM 794 O O . ALA A 1 102 ? 12.653 -0.948 2.449 1.00 96.75 102 ALA A O 1
ATOM 795 N N . SER A 1 103 ? 13.619 0.052 0.682 1.00 96.56 103 SER A N 1
ATOM 796 C CA . SER A 1 103 ? 13.811 1.349 1.345 1.00 96.56 103 SER A CA 1
ATOM 797 C C . SER A 1 103 ? 12.481 1.993 1.745 1.00 96.56 103 SER A C 1
ATOM 799 O O . SER A 1 103 ? 12.309 2.385 2.898 1.00 96.56 103 SER A O 1
ATOM 801 N N . LYS A 1 104 ? 11.511 2.066 0.824 1.00 97.06 104 LYS A N 1
ATOM 802 C CA . LYS A 1 104 ? 10.206 2.689 1.095 1.00 97.06 104 LYS A CA 1
ATOM 803 C C . LYS A 1 104 ? 9.338 1.898 2.067 1.00 97.06 104 LYS A C 1
ATOM 805 O O . LYS A 1 104 ? 8.643 2.506 2.873 1.00 97.06 104 LYS A O 1
ATOM 810 N N . LEU A 1 105 ? 9.416 0.570 2.058 1.00 96.69 105 LEU A N 1
ATOM 811 C CA . LEU A 1 105 ? 8.775 -0.251 3.085 1.00 96.69 105 LEU A CA 1
ATOM 812 C C . LEU A 1 105 ? 9.364 0.028 4.467 1.00 96.69 105 LEU A C 1
ATOM 814 O O . LEU A 1 105 ? 8.610 0.231 5.415 1.00 96.69 105 LEU A O 1
ATOM 818 N N . LYS A 1 106 ? 10.694 0.137 4.570 1.00 94.50 106 LYS A N 1
ATOM 819 C CA . LYS A 1 106 ? 11.358 0.482 5.831 1.00 94.50 106 LYS A CA 1
ATOM 820 C C . LYS A 1 106 ? 10.939 1.865 6.339 1.00 94.50 106 LYS A C 1
ATOM 822 O O . LYS A 1 106 ? 10.698 2.010 7.533 1.00 94.50 106 LYS A O 1
ATOM 827 N N . GLU A 1 107 ? 10.817 2.859 5.454 1.00 92.31 107 GLU A N 1
ATOM 828 C CA . GLU A 1 107 ? 10.264 4.185 5.793 1.00 92.31 107 GLU A CA 1
ATOM 829 C C . GLU A 1 107 ? 8.812 4.091 6.297 1.00 92.31 107 GLU A C 1
ATOM 831 O O . GLU A 1 107 ? 8.442 4.788 7.237 1.00 92.31 107 GLU A O 1
ATOM 836 N N . ALA A 1 108 ? 8.013 3.188 5.723 1.00 91.56 108 ALA A N 1
ATOM 837 C CA . ALA A 1 108 ? 6.654 2.879 6.168 1.00 91.56 108 ALA A CA 1
ATOM 838 C C . ALA A 1 108 ? 6.591 1.956 7.409 1.00 91.56 108 ALA A C 1
ATOM 840 O O . ALA A 1 108 ? 5.499 1.569 7.825 1.00 91.56 108 ALA A O 1
ATOM 841 N N . GLY A 1 109 ? 7.735 1.604 8.009 1.00 91.38 109 GLY A N 1
ATOM 842 C CA . GLY A 1 109 ? 7.820 0.779 9.218 1.00 91.38 109 GLY A CA 1
ATOM 843 C C . GLY A 1 109 ? 7.617 -0.722 8.994 1.00 91.38 109 GLY A C 1
ATOM 844 O O . GLY A 1 109 ? 7.364 -1.445 9.954 1.00 91.38 109 GLY A O 1
ATOM 845 N N . VAL A 1 110 ? 7.728 -1.197 7.751 1.00 95.06 110 VAL A N 1
ATOM 846 C CA . VAL A 1 110 ? 7.483 -2.592 7.359 1.00 95.06 110 VAL A CA 1
ATOM 847 C C . VAL A 1 110 ? 8.723 -3.196 6.709 1.00 95.06 110 VAL A C 1
ATOM 849 O O . VAL A 1 110 ? 9.413 -2.561 5.916 1.00 95.06 110 VAL A O 1
ATOM 852 N N . GLN A 1 111 ? 9.018 -4.449 7.034 1.00 95.19 111 GLN A N 1
ATOM 853 C CA . GLN A 1 111 ? 10.023 -5.243 6.336 1.00 95.19 111 GLN A CA 1
ATOM 854 C C . GLN A 1 111 ? 9.376 -6.086 5.243 1.00 95.19 111 GLN A C 1
ATOM 856 O O . GLN A 1 111 ? 8.200 -6.439 5.298 1.00 95.19 111 GLN A O 1
ATOM 861 N N . LEU A 1 112 ? 10.157 -6.414 4.219 1.00 94.56 112 LEU A N 1
ATOM 862 C CA . LEU A 1 112 ? 9.635 -7.068 3.027 1.00 94.56 112 LEU A CA 1
ATOM 863 C C . LEU A 1 112 ? 9.030 -8.452 3.331 1.00 94.56 112 LEU A C 1
ATOM 865 O O . LEU A 1 112 ? 8.015 -8.808 2.750 1.00 94.56 112 LEU A O 1
ATOM 869 N N . ASP A 1 113 ? 9.595 -9.198 4.278 1.00 94.12 113 ASP A N 1
ATOM 870 C CA . ASP A 1 113 ? 9.122 -10.511 4.742 1.00 94.12 113 ASP A CA 1
ATOM 871 C C . ASP A 1 113 ? 7.867 -10.464 5.639 1.00 94.12 113 ASP A C 1
ATOM 873 O O . ASP A 1 113 ? 7.252 -11.498 5.908 1.00 94.12 113 ASP A O 1
ATOM 877 N N . GLN A 1 114 ? 7.448 -9.273 6.074 1.00 94.94 114 GLN A N 1
ATOM 878 C CA . GLN A 1 114 ? 6.200 -9.067 6.816 1.00 94.94 114 GLN A CA 1
ATOM 879 C C . GLN A 1 114 ? 4.984 -8.926 5.893 1.00 94.94 114 GLN A C 1
ATOM 881 O O . GLN A 1 114 ? 3.846 -9.044 6.353 1.00 94.94 114 GLN A O 1
ATOM 886 N N . LEU A 1 115 ? 5.208 -8.691 4.597 1.00 96.31 115 LEU A N 1
ATOM 887 C CA . LEU A 1 115 ? 4.142 -8.646 3.605 1.00 96.31 115 LEU A CA 1
ATOM 888 C C . LEU A 1 115 ? 3.551 -10.038 3.395 1.00 96.31 115 LEU A C 1
ATOM 890 O O . LEU A 1 115 ? 4.275 -11.017 3.235 1.00 96.31 115 LEU A O 1
ATOM 894 N N . ASN A 1 116 ? 2.226 -10.104 3.345 1.00 95.56 116 ASN A N 1
ATOM 895 C CA . ASN A 1 116 ? 1.442 -11.312 3.142 1.00 95.56 116 ASN A CA 1
ATOM 896 C C . ASN A 1 116 ? 0.284 -11.070 2.165 1.00 95.56 116 ASN A C 1
ATOM 898 O O . ASN A 1 116 ? 0.084 -9.960 1.673 1.00 95.56 116 ASN A O 1
ATOM 902 N N . ASN A 1 117 ? -0.461 -12.124 1.828 1.00 92.81 117 ASN A N 1
ATOM 903 C CA . ASN A 1 117 ? -1.663 -11.963 1.010 1.00 92.81 117 ASN A CA 1
ATOM 904 C C . ASN A 1 117 ? -2.679 -11.078 1.760 1.00 92.81 117 ASN A C 1
ATOM 906 O O . ASN A 1 117 ? -2.843 -11.272 2.967 1.00 92.81 117 ASN A O 1
ATOM 910 N N . PRO A 1 118 ? -3.404 -10.164 1.088 1.00 91.56 118 PRO A N 1
ATOM 911 C CA . PRO A 1 118 ? -4.372 -9.274 1.740 1.00 91.56 118 PRO A CA 1
ATOM 912 C C . PRO A 1 118 ? -5.374 -10.002 2.654 1.00 91.56 118 PRO A C 1
ATOM 914 O O . PRO A 1 118 ? -5.600 -9.585 3.786 1.00 91.56 118 PRO A O 1
ATOM 917 N N . SER A 1 119 ? -5.862 -11.169 2.221 1.00 86.50 119 SER A N 1
ATOM 918 C CA . SER A 1 119 ? -6.797 -12.017 2.975 1.00 86.50 119 SER A CA 1
ATOM 919 C C . SER A 1 119 ? -6.227 -12.636 4.256 1.00 86.50 119 SER A C 1
ATOM 921 O O . SER A 1 119 ? -6.965 -13.243 5.016 1.00 86.50 119 SER A O 1
ATOM 923 N N . THR A 1 120 ? -4.910 -12.583 4.462 1.00 85.56 120 THR A N 1
ATOM 924 C CA . THR A 1 120 ? -4.252 -13.140 5.660 1.00 85.56 120 THR A CA 1
ATOM 925 C C . THR A 1 120 ? -3.949 -12.089 6.721 1.00 85.56 120 THR A C 1
ATOM 927 O O . THR A 1 120 ? -3.490 -12.441 7.803 1.00 85.56 120 THR A O 1
ATOM 930 N N . VAL A 1 121 ? -4.169 -10.813 6.401 1.00 84.81 121 VAL A N 1
ATOM 931 C CA . VAL A 1 121 ? -3.900 -9.661 7.277 1.00 84.81 121 VAL A CA 1
ATOM 932 C C . VAL A 1 121 ? -5.135 -8.767 7.426 1.00 84.81 121 VAL A C 1
ATOM 934 O O . VAL A 1 121 ? -5.002 -7.598 7.782 1.00 84.81 121 VAL A O 1
ATOM 937 N N . ASP A 1 122 ? -6.316 -9.304 7.098 1.00 84.56 122 ASP A N 1
ATOM 938 C CA . ASP A 1 122 ? -7.617 -8.624 7.152 1.00 84.56 122 ASP A CA 1
ATOM 939 C C . ASP A 1 122 ? -7.603 -7.254 6.459 1.00 84.56 122 ASP A C 1
ATOM 941 O O . ASP A 1 122 ? -8.111 -6.258 6.967 1.00 84.56 122 ASP A O 1
ATOM 945 N N . TYR A 1 123 ? -6.941 -7.188 5.300 1.00 85.00 123 TYR A N 1
ATOM 946 C CA . TYR A 1 123 ? -6.853 -5.966 4.511 1.00 85.00 123 TYR A CA 1
ATOM 947 C C . TYR A 1 123 ? -8.234 -5.608 3.927 1.00 85.00 123 TYR A C 1
ATOM 949 O O . TYR A 1 123 ? -8.806 -6.443 3.224 1.00 85.00 123 TYR A O 1
ATOM 957 N N . PRO A 1 124 ? -8.764 -4.395 4.169 1.00 79.06 124 PRO A N 1
ATOM 958 C CA . PRO A 1 124 ? -10.187 -4.117 3.964 1.00 79.06 124 PRO A CA 1
ATOM 959 C C . PRO A 1 124 ? -10.584 -3.655 2.548 1.00 79.06 124 PRO A C 1
ATOM 961 O O . PRO A 1 124 ? -11.684 -3.131 2.379 1.00 79.06 124 PRO A O 1
ATOM 964 N N . ILE A 1 125 ? -9.701 -3.783 1.547 1.00 69.25 125 ILE A N 1
ATOM 965 C CA . ILE A 1 125 ? -9.899 -3.247 0.182 1.00 69.25 125 ILE A CA 1
ATOM 966 C C . ILE A 1 125 ? -9.564 -4.294 -0.881 1.00 69.25 125 ILE A C 1
ATOM 968 O O . ILE A 1 125 ? -8.502 -4.949 -0.751 1.00 69.25 125 ILE A O 1
#

Sequence (125 aa):
MTMTASAVLSLLRRGKVLAASVAADEPTNLAWVAVYPLNTAIETVRQFLENKGQATPLPNVQVYRIRRFEVDRKLIDEDASIAEPDLKKAVDYFAYGEEGLASKLKEAGVQLDQLNNPSTVDYPI

Secondary structure (DSSP, 8-state):
-PPPHHHHHHHHHTT--EEEEE--SSTTEEEEEEEEEE-TTSHHHHHHHHHTTPPPPPTT--EEEEEEEEEEHHHHHTTPPP-GGG-EEEEEEEEEHHHHHHHHHHHTT--GGG-B-GGGTT---

Solvent-accessible surface area (backbone atoms only — not comparable to full-atom values): 7056 Å² total; per-residue (Å²): 132,78,44,52,52,69,57,41,52,55,40,35,77,71,55,40,59,31,21,28,65,48,86,44,95,46,92,65,36,44,22,38,41,37,40,37,46,49,61,70,89,40,64,71,51,43,52,51,3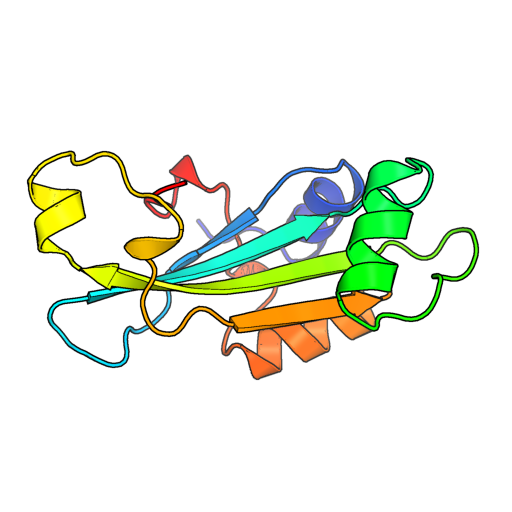7,47,78,68,73,41,76,85,74,59,89,92,54,53,36,33,41,35,39,35,33,29,35,55,40,65,44,62,79,65,72,50,90,67,49,77,91,58,46,40,82,64,43,79,46,80,23,59,40,67,69,35,37,51,52,52,33,49,76,71,76,40,57,65,34,60,36,37,53,36,87,79,51,74,53,80,121

Radius of gyration: 14.71 Å; Cα contacts (8 Å, |Δi|>4): 216; chains: 1; bounding box: 36×32×40 Å

Organism: NCBI:txid2560054

Foldseek 3Di:
DFADLVVLVVCVVVQAKWKFWDDDPDPQKTKMKIKGWQDLVDPVSQVVCVVVVHDNDDPPWTKIKIKIWIAGVVCVVVVHQDDPVRTHPIDIDMATHDVRVQVVCVVVVHGSRNIDHCVVRVNRD

Mean predicted aligned error: 3.63 Å